Protein AF-A0A1I8AXV9-F1 (afdb_monomer_lite)

pLDDT: mean 72.66, std 10.42, range [43.12, 88.12]

InterPro domains:
  IPR003377 Cornichon [PF03311] (8-107)
  IPR003377 Cornichon [SM01398] (7-112)
  IPR033466 Cornichon, conserved site [PS01340] (29-43)

Organism: Meloidogyne hapla (NCBI:txid6305)

Radius of gyration: 17.61 Å; chains: 1; bounding box: 39×29×54 Å

Secondary structure (DSSP, 8-state):
-HHHHHHHHHHHHHHHHHHHHHHHHHHHHHHHHHHTT-S-HHHHHHHHHHHHHHHHHHHHHHHHHHHHTT-HHHHHHHHHHHHHHHHHHHT----SSS-S--HHHHHHHHHHHH--

Sequence (116 aa):
MAFTFAAFCYLFGLIAIAFCIFFAIYTVICIDELKTDYKNPIDQCRSMNQLVLPEYGIHSFVFFFFVLSMQLFAIAWNLPLFAYHIHRYIKRPIMRGPGIYDPTTIIMIYTMVTTG

Structure (mmCIF, N/CA/C/O backbone):
data_AF-A0A1I8AXV9-F1
#
_entry.id   AF-A0A1I8AXV9-F1
#
loop_
_atom_site.group_PDB
_atom_site.id
_atom_site.type_symbol
_atom_site.label_atom_id
_atom_site.label_alt_id
_atom_site.label_comp_id
_atom_site.label_asym_id
_atom_site.label_entity_id
_atom_site.label_seq_id
_atom_site.pdbx_PDB_ins_code
_atom_site.Cartn_x
_atom_site.Cartn_y
_atom_site.Cartn_z
_atom_site.occupancy
_atom_site.B_iso_or_equiv
_atom_site.auth_seq_id
_atom_site.auth_comp_id
_atom_site.auth_asym_id
_atom_site.auth_atom_id
_atom_site.pdbx_PDB_model_num
ATOM 1 N N . MET A 1 1 ? -16.872 2.842 25.927 1.00 51.66 1 MET A N 1
ATOM 2 C CA . MET A 1 1 ? -15.801 3.809 25.589 1.00 51.66 1 MET A CA 1
ATOM 3 C C . MET A 1 1 ? -15.390 3.630 24.120 1.00 51.66 1 MET A C 1
ATOM 5 O O . MET A 1 1 ? -14.321 3.112 23.845 1.00 51.66 1 MET A O 1
ATOM 9 N N . ALA A 1 2 ? -16.243 4.001 23.158 1.00 52.34 2 ALA A N 1
ATOM 10 C CA . ALA A 1 2 ? -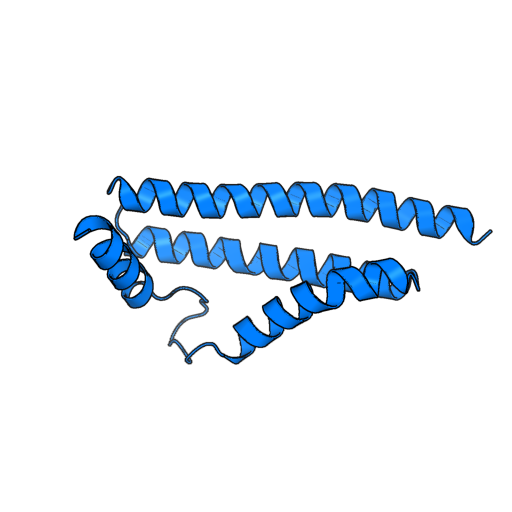15.993 3.757 21.725 1.00 52.34 2 ALA A CA 1
ATOM 11 C C . ALA A 1 2 ? -14.866 4.631 21.125 1.00 52.34 2 ALA A C 1
ATOM 13 O O . ALA A 1 2 ? -14.321 4.316 20.072 1.00 52.34 2 ALA A O 1
ATOM 14 N N . PHE A 1 3 ? -14.487 5.710 21.817 1.00 57.03 3 PHE A N 1
ATOM 15 C CA . PHE A 1 3 ? -13.490 6.672 21.348 1.00 57.03 3 PHE A CA 1
ATOM 16 C C . PHE A 1 3 ? -12.045 6.135 21.384 1.00 57.03 3 PHE A C 1
ATOM 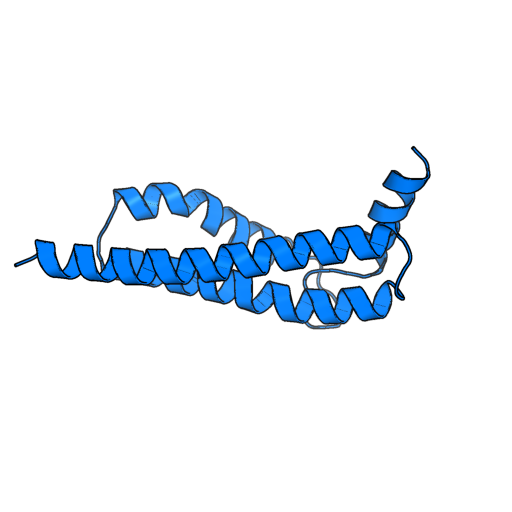18 O O . PHE A 1 3 ? -11.242 6.472 20.519 1.00 57.03 3 PHE A O 1
ATOM 25 N N . THR A 1 4 ? -11.704 5.258 22.337 1.00 69.88 4 THR A N 1
ATOM 26 C CA . THR A 1 4 ? -10.332 4.733 22.480 1.00 69.88 4 THR A CA 1
ATOM 27 C C . THR A 1 4 ? -9.984 3.691 21.416 1.00 69.88 4 THR A C 1
ATOM 29 O O . THR A 1 4 ? -8.863 3.679 20.911 1.00 69.88 4 THR A O 1
ATOM 32 N N . PHE A 1 5 ? -10.944 2.849 21.025 1.00 74.19 5 PHE A N 1
ATOM 33 C CA . PHE A 1 5 ? -10.738 1.814 20.006 1.00 74.19 5 PHE A CA 1
ATOM 34 C C . PHE A 1 5 ? -10.516 2.409 18.607 1.00 74.19 5 PHE A C 1
ATOM 36 O O . PHE A 1 5 ? -9.605 1.996 17.888 1.00 74.19 5 PHE A O 1
ATOM 43 N N . ALA A 1 6 ? -11.287 3.444 18.261 1.00 74.62 6 ALA A N 1
ATOM 44 C CA . ALA A 1 6 ? -11.129 4.189 17.015 1.00 74.62 6 ALA A CA 1
ATOM 45 C C . ALA A 1 6 ? -9.742 4.849 16.906 1.00 74.62 6 ALA A C 1
ATOM 47 O O . ALA A 1 6 ? -9.094 4.761 15.864 1.00 74.62 6 ALA A O 1
ATOM 48 N N . ALA A 1 7 ? -9.260 5.470 17.990 1.00 80.81 7 ALA A N 1
ATOM 49 C CA . ALA A 1 7 ? -7.939 6.097 18.028 1.00 80.81 7 ALA A CA 1
ATOM 50 C C . ALA A 1 7 ? -6.798 5.076 17.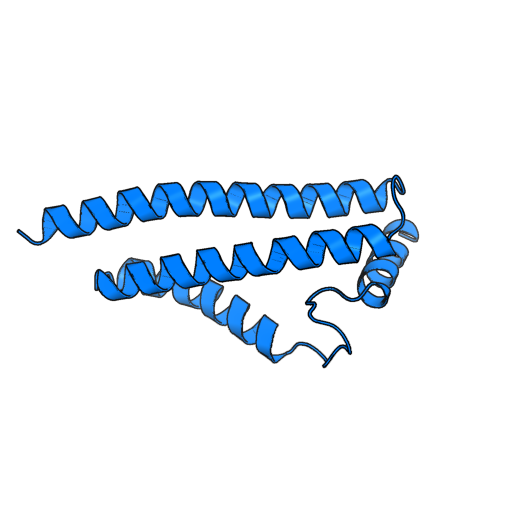855 1.00 80.81 7 ALA A C 1
ATOM 52 O O . ALA A 1 7 ? -5.841 5.337 17.127 1.00 80.81 7 ALA A O 1
ATOM 53 N N . PHE A 1 8 ? -6.918 3.893 18.466 1.00 80.50 8 PHE A N 1
ATOM 54 C CA . PHE A 1 8 ? -5.938 2.815 18.310 1.00 80.50 8 PHE A CA 1
ATOM 55 C C . PHE A 1 8 ? -5.874 2.290 16.866 1.00 80.50 8 PHE A C 1
ATOM 57 O O . PHE A 1 8 ? -4.782 2.122 16.320 1.00 80.50 8 PHE A O 1
ATOM 64 N N . CYS A 1 9 ? -7.029 2.106 16.213 1.00 78.69 9 CYS A N 1
ATOM 65 C CA . CYS A 1 9 ? -7.083 1.710 14.802 1.00 78.69 9 CYS A CA 1
ATO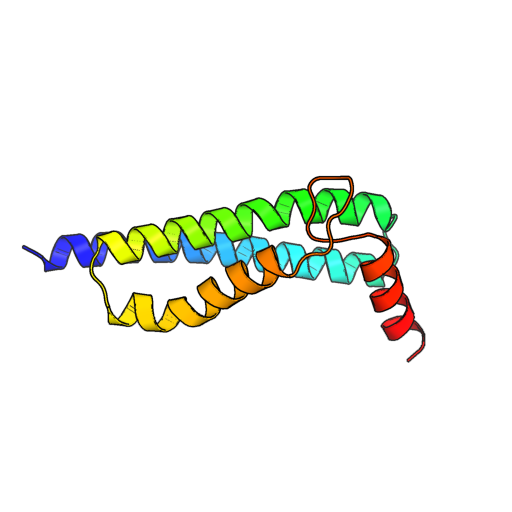M 66 C C . CYS A 1 9 ? -6.417 2.744 13.884 1.00 78.69 9 CYS A C 1
ATOM 68 O O . CYS A 1 9 ? -5.690 2.362 12.968 1.00 78.69 9 CYS A O 1
ATOM 70 N N . TYR A 1 10 ? -6.603 4.042 14.148 1.00 80.31 10 TYR A N 1
ATOM 71 C CA . TYR A 1 10 ? -5.930 5.091 13.380 1.00 80.31 10 TYR A CA 1
ATOM 72 C C . TYR A 1 10 ? -4.414 5.096 13.577 1.00 80.31 10 TYR A C 1
ATOM 74 O O . TYR A 1 10 ? -3.693 5.252 12.597 1.00 80.31 10 TYR A O 1
ATOM 82 N N . LEU A 1 11 ? -3.921 4.887 14.802 1.00 85.62 11 LEU A N 1
ATOM 83 C CA . LEU A 1 11 ? -2.482 4.782 15.072 1.00 85.62 11 LEU A CA 1
ATOM 84 C C . LEU A 1 11 ? -1.842 3.630 14.288 1.00 85.62 11 LEU A C 1
ATOM 86 O O . LEU A 1 11 ? -0.824 3.822 13.624 1.00 85.62 11 LEU A O 1
ATOM 90 N N . PHE A 1 12 ? -2.470 2.453 14.314 1.00 82.94 12 PHE A N 1
ATOM 91 C CA . PHE A 1 12 ? -1.999 1.299 13.550 1.00 82.94 12 PHE A CA 1
ATOM 92 C C . PHE A 1 12 ? -2.092 1.537 12.034 1.00 82.94 12 PHE A C 1
ATOM 94 O O . PHE A 1 12 ? -1.148 1.244 11.299 1.00 82.94 12 PHE A O 1
ATOM 101 N N . GLY A 1 13 ? -3.194 2.133 11.568 1.00 83.44 13 GLY A N 1
ATOM 102 C CA . GLY A 1 13 ? -3.383 2.499 10.165 1.00 83.44 13 GLY A CA 1
ATOM 103 C C . GLY A 1 13 ? -2.319 3.475 9.661 1.00 83.44 13 GLY A C 1
ATOM 104 O O . GLY A 1 13 ? -1.800 3.291 8.564 1.00 83.44 13 GLY A O 1
ATOM 105 N N . LEU A 1 14 ? -1.932 4.464 10.469 1.00 85.12 14 LEU A N 1
ATOM 106 C CA . LEU A 1 14 ? -0.915 5.458 10.109 1.00 85.12 14 LEU A CA 1
ATOM 107 C C . LEU A 1 14 ? 0.465 4.807 9.931 1.00 85.12 14 LEU A C 1
ATOM 109 O O . LEU A 1 14 ? 1.149 5.073 8.943 1.00 85.12 14 LEU A O 1
ATOM 113 N N . ILE A 1 15 ? 0.834 3.887 10.827 1.00 87.75 15 ILE A N 1
ATOM 114 C CA . ILE A 1 15 ? 2.070 3.099 10.704 1.00 87.75 15 ILE A CA 1
ATOM 115 C C . ILE A 1 15 ? 2.037 2.246 9.430 1.00 87.75 15 ILE A C 1
ATOM 117 O O . ILE A 1 15 ? 2.993 2.253 8.655 1.00 87.75 15 ILE A O 1
ATOM 121 N N . ALA A 1 16 ? 0.933 1.545 9.169 1.00 85.12 16 ALA A N 1
ATOM 122 C CA . ALA A 1 16 ? 0.812 0.698 7.986 1.00 85.12 16 ALA A CA 1
ATOM 123 C C . ALA A 1 16 ? 0.849 1.500 6.670 1.00 85.12 16 ALA A C 1
ATOM 125 O O . ALA A 1 16 ? 1.459 1.057 5.696 1.00 85.12 16 ALA A O 1
ATOM 126 N N . ILE A 1 17 ? 0.268 2.706 6.646 1.00 85.56 17 ILE A N 1
ATOM 127 C CA . ILE A 1 17 ? 0.354 3.630 5.505 1.00 85.56 17 ILE A CA 1
ATOM 128 C C . ILE A 1 17 ? 1.802 4.073 5.270 1.00 85.56 17 ILE A C 1
ATOM 130 O O . ILE A 1 17 ? 2.233 4.108 4.120 1.00 85.56 17 ILE A O 1
ATOM 134 N N . ALA A 1 18 ? 2.576 4.351 6.324 1.00 88.12 18 ALA A N 1
ATOM 135 C CA . ALA A 1 18 ? 3.988 4.710 6.182 1.00 88.12 18 ALA A CA 1
ATOM 136 C C . ALA A 1 18 ? 4.802 3.592 5.500 1.00 88.12 18 ALA A C 1
ATOM 138 O O . ALA A 1 18 ? 5.570 3.867 4.576 1.00 88.12 18 ALA A O 1
ATOM 139 N N . PHE A 1 19 ? 4.576 2.328 5.879 1.00 86.62 19 PHE A N 1
ATOM 140 C CA . PHE A 1 19 ? 5.176 1.182 5.185 1.00 86.62 19 PHE A CA 1
ATOM 141 C C . PHE A 1 19 ? 4.713 1.078 3.729 1.00 86.62 19 PHE A C 1
ATOM 143 O O . PHE A 1 19 ? 5.528 0.838 2.841 1.00 86.62 19 PHE A O 1
ATOM 150 N N . CYS A 1 20 ? 3.424 1.296 3.463 1.00 83.50 20 CYS A N 1
ATOM 151 C CA . CYS A 1 20 ? 2.878 1.247 2.107 1.00 83.50 20 CYS A CA 1
ATOM 152 C C . CYS A 1 20 ? 3.519 2.307 1.194 1.00 83.50 20 CYS A C 1
ATOM 154 O O . CYS A 1 20 ? 3.898 2.001 0.066 1.00 83.50 20 CYS A O 1
ATOM 156 N N . ILE A 1 21 ? 3.712 3.533 1.697 1.00 87.56 21 ILE A N 1
ATOM 157 C CA . ILE A 1 21 ? 4.380 4.619 0.962 1.00 87.56 21 ILE A CA 1
ATOM 158 C C . ILE A 1 21 ? 5.835 4.253 0.655 1.00 87.56 21 ILE A C 1
ATOM 160 O O . ILE A 1 21 ? 6.305 4.495 -0.455 1.00 87.56 21 ILE A O 1
ATOM 164 N N . PHE A 1 22 ? 6.544 3.636 1.603 1.00 88.12 22 PHE A N 1
ATOM 165 C CA . PHE A 1 22 ? 7.916 3.186 1.378 1.00 88.12 22 PHE A CA 1
ATOM 166 C C . PHE A 1 22 ? 8.012 2.171 0.224 1.00 88.12 22 PHE A C 1
ATOM 168 O O . PHE A 1 22 ? 8.847 2.329 -0.668 1.00 88.12 22 PHE A O 1
ATOM 175 N N . PHE A 1 23 ? 7.121 1.173 0.187 1.00 82.19 23 PHE A N 1
ATOM 176 C CA . PHE A 1 23 ? 7.063 0.203 -0.915 1.00 82.19 23 PHE A CA 1
ATOM 177 C C . PHE A 1 23 ? 6.677 0.843 -2.258 1.00 82.19 23 PHE A C 1
ATOM 179 O O . PHE A 1 23 ? 7.257 0.496 -3.292 1.00 82.19 23 PHE A O 1
ATOM 186 N N . ALA A 1 24 ? 5.760 1.814 -2.247 1.00 82.44 24 ALA A N 1
ATOM 187 C CA . ALA A 1 24 ? 5.376 2.548 -3.450 1.00 82.44 24 ALA A CA 1
ATOM 188 C C . ALA A 1 24 ? 6.565 3.326 -4.042 1.00 82.44 24 ALA A C 1
ATOM 190 O O . ALA A 1 24 ? 6.832 3.234 -5.241 1.00 82.44 24 ALA A O 1
ATOM 191 N N . ILE A 1 25 ? 7.332 4.032 -3.201 1.00 88.00 25 ILE A N 1
ATOM 192 C CA . ILE A 1 25 ? 8.533 4.768 -3.629 1.00 88.00 25 ILE A CA 1
ATOM 193 C C . ILE A 1 25 ? 9.593 3.806 -4.177 1.00 88.00 25 ILE A C 1
ATOM 195 O O . ILE A 1 25 ? 10.171 4.076 -5.228 1.00 88.00 25 ILE A O 1
ATOM 199 N N . TYR A 1 26 ? 9.815 2.664 -3.521 1.00 84.75 26 TYR A N 1
ATOM 200 C CA . TYR A 1 26 ? 10.764 1.660 -4.006 1.00 84.75 26 TYR A CA 1
ATOM 201 C C . TYR A 1 26 ? 10.415 1.170 -5.421 1.00 84.75 26 TYR A C 1
ATOM 203 O O . TYR A 1 26 ? 11.289 1.073 -6.281 1.00 84.75 26 TYR A O 1
ATOM 211 N N . THR A 1 27 ? 9.130 0.929 -5.697 1.00 78.25 27 THR A N 1
ATOM 212 C CA . THR A 1 27 ? 8.669 0.509 -7.030 1.00 78.25 27 THR A CA 1
ATOM 213 C C . THR A 1 27 ? 8.909 1.588 -8.090 1.00 78.25 27 THR A C 1
ATOM 215 O O . THR A 1 27 ? 9.289 1.258 -9.213 1.00 78.25 27 THR A O 1
ATOM 218 N N . VAL A 1 28 ? 8.745 2.870 -7.742 1.00 82.94 28 VAL A N 1
ATOM 219 C CA . VAL A 1 28 ? 9.051 3.997 -8.643 1.00 82.94 28 VAL A CA 1
ATOM 220 C C . VAL A 1 28 ? 10.548 4.073 -8.943 1.00 82.94 28 VAL A C 1
ATOM 222 O O . VAL A 1 28 ? 10.918 4.186 -10.109 1.00 82.94 28 VAL A O 1
ATOM 225 N N . ILE A 1 29 ? 11.405 3.939 -7.928 1.00 85.62 29 ILE A N 1
ATOM 226 C CA . ILE A 1 29 ? 12.867 3.939 -8.107 1.00 85.62 29 ILE A CA 1
ATOM 227 C C . ILE A 1 29 ? 13.302 2.775 -9.007 1.00 85.62 29 ILE A C 1
ATOM 229 O O . ILE A 1 29 ? 14.106 2.970 -9.911 1.00 85.62 29 ILE A O 1
ATOM 233 N N . CYS A 1 30 ? 12.734 1.575 -8.840 1.00 77.31 30 CYS A N 1
ATOM 234 C CA . CYS A 1 30 ? 13.043 0.443 -9.723 1.00 77.31 30 CYS A CA 1
ATOM 235 C C . CYS A 1 30 ? 12.690 0.696 -11.198 1.00 77.31 30 CYS A C 1
ATOM 237 O O . CYS A 1 30 ? 13.363 0.155 -12.076 1.00 77.31 30 CYS A O 1
ATOM 239 N N . ILE A 1 31 ? 11.641 1.477 -11.474 1.00 76.38 31 ILE A N 1
ATOM 240 C CA . ILE A 1 31 ? 11.269 1.869 -12.842 1.00 76.38 31 ILE A CA 1
ATOM 241 C C . ILE A 1 31 ? 12.251 2.913 -13.385 1.00 76.38 31 ILE A C 1
ATOM 243 O O . ILE A 1 31 ? 12.577 2.871 -14.570 1.00 76.38 31 ILE A O 1
ATOM 247 N N . ASP A 1 32 ? 12.732 3.823 -12.538 1.00 82.12 32 ASP A N 1
ATOM 248 C CA . ASP A 1 32 ? 13.735 4.821 -12.915 1.00 82.12 32 ASP A CA 1
ATOM 249 C C . ASP A 1 32 ? 15.077 4.162 -13.269 1.00 82.12 32 ASP A C 1
ATOM 251 O O . ASP A 1 32 ? 15.574 4.350 -14.372 1.00 82.12 32 ASP A O 1
ATOM 255 N N . GLU A 1 33 ? 15.569 3.249 -12.426 1.00 80.88 33 GLU A N 1
ATOM 256 C CA . GLU A 1 33 ? 16.770 2.429 -12.677 1.00 80.88 33 GLU A CA 1
ATOM 257 C C . GLU A 1 33 ? 16.687 1.613 -13.978 1.00 80.88 33 GLU A C 1
ATOM 259 O O . GLU A 1 33 ? 17.699 1.327 -14.623 1.00 80.88 33 GLU A O 1
ATOM 264 N N . LEU A 1 34 ? 15.471 1.219 -14.369 1.00 73.94 34 LEU A N 1
ATOM 265 C CA . LEU A 1 34 ? 15.240 0.509 -15.620 1.00 73.94 34 LEU A CA 1
ATOM 266 C C . LEU A 1 34 ? 15.352 1.431 -16.842 1.00 73.94 34 LEU A C 1
ATOM 268 O O . LEU A 1 34 ? 15.779 0.984 -17.902 1.00 73.94 34 LEU A O 1
ATOM 272 N N . LYS A 1 35 ? 14.991 2.713 -16.711 1.00 70.12 35 LYS A N 1
ATOM 273 C CA . LYS A 1 35 ? 15.159 3.711 -17.780 1.00 70.12 35 LYS A CA 1
ATOM 274 C C . LYS A 1 35 ? 16.619 4.067 -18.014 1.00 70.12 35 LYS A C 1
ATOM 276 O O . LYS A 1 35 ? 16.998 4.325 -19.151 1.00 70.12 35 LYS A O 1
ATOM 281 N N . THR A 1 36 ? 17.423 4.074 -16.959 1.00 74.31 36 THR A N 1
ATOM 282 C CA . THR A 1 36 ? 18.870 4.316 -17.022 1.00 74.31 36 THR A CA 1
ATOM 283 C C . THR A 1 36 ? 19.670 3.081 -17.461 1.00 74.31 36 THR A C 1
ATOM 285 O O . THR A 1 36 ? 20.896 3.140 -17.482 1.00 74.31 36 THR A O 1
ATOM 288 N N . ASP A 1 37 ? 18.990 1.986 -17.838 1.00 66.44 37 ASP A N 1
ATOM 289 C CA . ASP A 1 37 ? 19.558 0.742 -18.390 1.00 66.44 37 ASP A CA 1
ATOM 290 C C . ASP A 1 37 ? 20.608 0.065 -17.483 1.00 66.44 37 ASP A C 1
ATOM 292 O O . ASP A 1 37 ? 21.523 -0.622 -17.933 1.00 66.44 37 ASP A O 1
ATOM 296 N N . TYR A 1 38 ? 20.497 0.248 -16.162 1.00 61.16 38 TYR A N 1
ATOM 297 C CA . TYR A 1 38 ? 21.530 -0.218 -15.231 1.00 61.16 38 TYR A CA 1
ATOM 298 C C . TYR A 1 38 ? 21.489 -1.740 -14.989 1.00 61.16 38 TYR A C 1
ATOM 300 O O . TYR A 1 38 ? 22.454 -2.334 -14.502 1.00 61.16 38 TYR A O 1
ATOM 308 N N . LYS A 1 39 ? 20.364 -2.404 -15.297 1.00 65.50 39 LYS A N 1
ATOM 309 C CA . LYS A 1 39 ? 20.134 -3.822 -14.982 1.00 65.50 39 LYS A CA 1
ATOM 310 C C . LYS A 1 39 ? 19.198 -4.499 -15.981 1.00 65.50 39 LYS A C 1
ATOM 312 O O . LYS A 1 39 ? 18.298 -3.877 -16.532 1.00 65.50 39 LYS A O 1
ATOM 317 N N . ASN A 1 40 ? 19.383 -5.808 -16.162 1.00 71.00 40 ASN A N 1
ATOM 318 C CA . ASN A 1 40 ? 18.619 -6.607 -17.117 1.00 71.00 40 ASN A CA 1
ATOM 319 C C . ASN A 1 40 ? 17.097 -6.544 -16.812 1.00 71.00 40 ASN A C 1
ATOM 321 O O . ASN A 1 40 ? 16.690 -6.862 -15.686 1.00 71.00 40 ASN A O 1
ATOM 325 N N . PRO A 1 41 ? 16.232 -6.204 -17.791 1.00 65.81 41 PRO A N 1
ATOM 326 C CA . PRO A 1 41 ? 14.796 -5.958 -17.574 1.00 65.81 41 PRO A CA 1
ATOM 327 C C . PRO A 1 41 ? 14.035 -7.174 -17.028 1.00 65.81 41 PRO A C 1
ATOM 329 O O . PRO A 1 41 ? 13.040 -7.038 -16.313 1.00 65.81 41 PRO A O 1
ATOM 332 N N . ILE A 1 42 ? 14.517 -8.378 -17.334 1.00 69.25 42 ILE A N 1
ATOM 333 C CA . ILE A 1 42 ? 13.892 -9.645 -16.939 1.00 69.25 42 ILE A CA 1
ATOM 334 C C . ILE A 1 42 ? 14.066 -9.903 -15.433 1.00 69.25 42 ILE A C 1
ATOM 336 O O . ILE A 1 42 ? 13.107 -10.280 -14.752 1.00 69.25 42 ILE A O 1
ATOM 340 N N . ASP A 1 43 ? 15.260 -9.650 -14.894 1.00 72.50 43 ASP A N 1
ATOM 341 C CA . ASP A 1 43 ? 15.555 -9.846 -13.470 1.00 72.50 43 ASP A CA 1
ATOM 342 C C . ASP A 1 43 ? 14.869 -8.782 -12.606 1.00 72.50 43 ASP A C 1
ATOM 344 O O . ASP A 1 43 ? 14.375 -9.077 -11.511 1.00 72.50 43 ASP A O 1
ATOM 348 N N . GLN A 1 44 ? 14.760 -7.559 -13.133 1.00 70.81 44 GLN A N 1
ATOM 349 C CA . GLN A 1 44 ? 14.016 -6.470 -12.504 1.00 70.81 44 GLN A CA 1
ATOM 350 C C . GLN A 1 44 ? 12.527 -6.822 -12.383 1.00 70.81 44 GLN A C 1
ATOM 352 O O . GLN A 1 44 ? 11.947 -6.689 -11.307 1.00 70.81 44 GLN A O 1
ATOM 357 N N . CYS A 1 45 ? 11.924 -7.367 -13.446 1.00 70.75 45 CYS A N 1
ATOM 358 C CA . CYS A 1 45 ? 10.516 -7.765 -13.460 1.00 70.75 45 CYS A CA 1
ATOM 359 C C . CYS A 1 45 ? 10.206 -8.873 -12.434 1.00 70.75 45 CYS A C 1
ATOM 361 O O . CYS A 1 45 ? 9.174 -8.823 -11.760 1.00 70.75 45 CYS A O 1
ATOM 363 N N . ARG A 1 46 ? 11.115 -9.845 -12.250 1.00 72.19 46 ARG A N 1
ATOM 364 C CA . ARG A 1 46 ? 10.981 -10.892 -11.218 1.00 72.19 46 ARG A CA 1
ATOM 365 C C . ARG A 1 46 ? 11.021 -10.303 -9.804 1.00 72.19 46 ARG A C 1
ATOM 367 O O . ARG A 1 46 ? 10.186 -10.670 -8.979 1.00 72.19 46 ARG A O 1
ATOM 374 N N . SER A 1 47 ? 11.951 -9.383 -9.544 1.00 71.06 47 SER A N 1
ATOM 375 C CA . SER A 1 47 ? 12.067 -8.696 -8.251 1.00 71.06 47 SER A CA 1
ATOM 376 C C . SER A 1 47 ? 10.841 -7.820 -7.967 1.00 71.06 47 SER A C 1
ATOM 378 O O . SER A 1 47 ? 10.187 -7.975 -6.939 1.00 71.06 47 SER A O 1
ATOM 380 N N . MET A 1 48 ? 10.446 -6.968 -8.918 1.00 71.31 48 MET A N 1
ATOM 381 C CA . MET A 1 48 ? 9.284 -6.076 -8.791 1.00 71.31 48 MET A CA 1
ATOM 382 C C . MET A 1 48 ? 7.990 -6.841 -8.527 1.00 71.31 48 MET A C 1
ATOM 384 O O . MET A 1 48 ? 7.151 -6.420 -7.732 1.00 71.31 48 MET A O 1
ATOM 388 N N . ASN A 1 49 ? 7.826 -7.992 -9.169 1.00 70.62 49 ASN A N 1
ATOM 389 C CA . ASN A 1 49 ? 6.644 -8.804 -8.982 1.00 70.62 49 ASN A CA 1
ATOM 390 C C . ASN A 1 49 ? 6.537 -9.419 -7.572 1.00 70.62 49 ASN A C 1
ATOM 392 O O . ASN A 1 49 ? 5.441 -9.529 -7.024 1.00 70.62 49 ASN A O 1
ATOM 396 N N . GLN A 1 50 ? 7.664 -9.770 -6.954 1.00 68.81 50 GLN A N 1
ATOM 397 C CA . GLN A 1 50 ? 7.672 -10.230 -5.567 1.00 68.81 50 GLN A CA 1
ATOM 398 C C . GLN A 1 50 ? 7.339 -9.099 -4.583 1.00 68.81 50 GLN A C 1
ATOM 400 O O . GLN 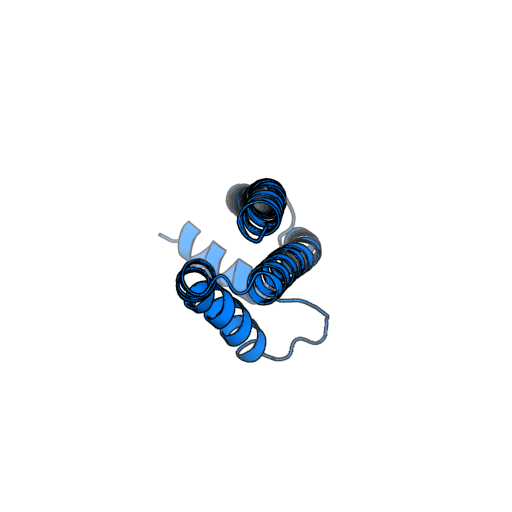A 1 50 ? 6.787 -9.376 -3.522 1.00 68.81 50 GLN A O 1
ATOM 405 N N . LEU A 1 51 ? 7.633 -7.840 -4.929 1.00 71.88 51 LEU A N 1
ATOM 406 C CA . LEU A 1 51 ? 7.355 -6.679 -4.078 1.00 71.88 51 LEU A CA 1
ATOM 407 C C . LEU A 1 51 ? 5.964 -6.066 -4.270 1.00 71.88 51 LEU A C 1
ATOM 409 O O . LEU A 1 51 ? 5.430 -5.479 -3.333 1.00 71.88 51 LEU A O 1
ATOM 413 N N . VAL A 1 52 ? 5.332 -6.236 -5.430 1.00 69.62 52 VAL A N 1
ATOM 414 C CA . VAL A 1 52 ? 3.992 -5.674 -5.649 1.00 69.62 52 VAL A CA 1
ATOM 415 C C . VAL A 1 52 ? 2.905 -6.451 -4.888 1.00 69.62 52 VAL A C 1
ATOM 417 O O . VAL A 1 52 ? 1.950 -5.869 -4.383 1.00 69.62 52 VAL A O 1
ATOM 420 N N . LEU A 1 53 ? 3.051 -7.776 -4.759 1.00 69.06 53 LEU A N 1
ATOM 421 C CA . LEU A 1 53 ? 2.138 -8.637 -3.995 1.00 69.06 53 LEU A CA 1
ATOM 422 C C . LEU A 1 53 ? 1.995 -8.236 -2.511 1.00 69.06 53 LEU A C 1
ATOM 424 O O . LEU A 1 53 ? 0.856 -8.137 -2.047 1.00 69.06 53 LEU A O 1
ATOM 428 N N . PRO A 1 54 ? 3.084 -7.992 -1.755 1.00 73.50 54 PRO A N 1
ATOM 429 C CA . PRO A 1 54 ? 2.976 -7.555 -0.369 1.00 73.50 54 PRO A CA 1
ATOM 430 C C . PRO A 1 54 ? 2.370 -6.154 -0.228 1.00 73.50 54 PRO A C 1
ATOM 432 O O . PRO A 1 54 ? 1.649 -5.935 0.740 1.00 73.50 54 PRO A O 1
ATOM 435 N N . GLU A 1 55 ? 2.558 -5.238 -1.185 1.00 78.56 55 GLU A N 1
ATOM 436 C CA . GLU A 1 55 ? 1.890 -3.924 -1.171 1.00 78.56 55 GLU A CA 1
ATOM 437 C C . GLU A 1 55 ? 0.359 -4.073 -1.227 1.00 78.56 55 GLU A C 1
ATOM 439 O O . GLU A 1 55 ? -0.354 -3.589 -0.342 1.00 78.56 55 GLU A O 1
ATOM 444 N N . TYR A 1 56 ? -0.148 -4.835 -2.209 1.00 75.94 56 TYR A N 1
ATOM 445 C CA . TYR A 1 56 ? -1.576 -5.162 -2.322 1.00 75.94 56 TYR A CA 1
ATOM 446 C C . TYR A 1 56 ? -2.101 -5.874 -1.062 1.00 75.94 56 TYR A C 1
ATOM 448 O O . TYR A 1 56 ? -3.208 -5.585 -0.598 1.00 75.94 56 TYR A O 1
ATOM 456 N N . GLY A 1 57 ? -1.305 -6.785 -0.494 1.00 80.06 57 GLY A N 1
ATOM 457 C CA . GLY A 1 57 ? -1.649 -7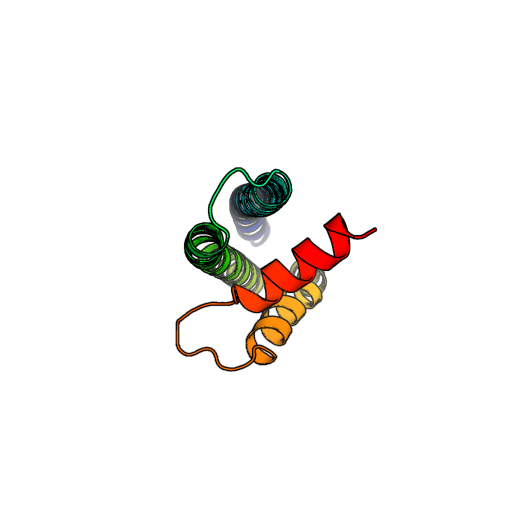.535 0.714 1.00 80.06 57 GLY A CA 1
ATOM 458 C C . GLY A 1 57 ? -1.791 -6.649 1.952 1.00 80.06 57 GLY A C 1
ATOM 459 O O . GLY A 1 57 ? -2.807 -6.725 2.644 1.00 80.06 57 GLY A O 1
ATOM 460 N N . ILE A 1 58 ? -0.817 -5.770 2.207 1.00 80.94 58 ILE A N 1
ATOM 461 C CA . ILE A 1 58 ? -0.839 -4.843 3.348 1.00 80.94 58 ILE A CA 1
ATOM 462 C C . ILE A 1 58 ? -2.002 -3.857 3.201 1.00 80.94 58 ILE A C 1
ATOM 464 O O . ILE A 1 58 ? -2.741 -3.647 4.163 1.00 80.94 58 ILE A O 1
ATOM 468 N N . HIS A 1 59 ? -2.229 -3.308 2.004 1.00 81.62 59 HIS A N 1
ATOM 469 C CA . HIS A 1 59 ? -3.341 -2.384 1.775 1.00 81.62 59 HIS A CA 1
ATOM 470 C C . HIS A 1 59 ? -4.707 -3.057 1.996 1.00 81.62 59 HIS A C 1
ATOM 472 O O . HIS A 1 59 ? -5.572 -2.501 2.676 1.00 81.62 59 HIS A O 1
ATOM 478 N N . SER A 1 60 ? -4.886 -4.290 1.505 1.00 80.88 60 SER A N 1
ATOM 479 C CA . SER A 1 60 ? -6.104 -5.074 1.747 1.00 80.88 60 SER A CA 1
ATOM 480 C C . SER A 1 60 ? -6.303 -5.408 3.227 1.00 80.88 60 SER A C 1
ATOM 482 O O . SER A 1 60 ? -7.434 -5.387 3.714 1.00 80.88 60 SER A O 1
ATOM 484 N N . PHE A 1 61 ? -5.223 -5.713 3.949 1.00 84.50 61 PHE A N 1
ATOM 485 C CA . PHE A 1 61 ? -5.272 -6.004 5.380 1.00 84.50 61 PHE A CA 1
ATOM 486 C C . PHE A 1 61 ? -5.681 -4.769 6.196 1.00 84.50 61 PHE A C 1
ATOM 488 O O . PHE A 1 61 ? -6.553 -4.858 7.060 1.00 84.50 61 PHE A O 1
ATOM 495 N N . VAL A 1 62 ? -5.122 -3.599 5.875 1.00 80.56 62 VAL A N 1
ATOM 496 C CA . VAL A 1 62 ? -5.476 -2.320 6.515 1.00 80.56 62 VAL A CA 1
ATOM 497 C C . VAL A 1 62 ? -6.926 -1.940 6.220 1.00 80.56 62 VAL A C 1
ATOM 499 O O . VAL A 1 62 ? -7.650 -1.545 7.133 1.00 80.56 62 VAL A O 1
ATOM 502 N N . PHE A 1 63 ? -7.380 -2.109 4.975 1.00 81.75 63 PHE A N 1
ATOM 503 C CA . PHE A 1 63 ? -8.773 -1.863 4.600 1.00 81.75 63 PHE A CA 1
ATOM 504 C C . PHE A 1 63 ? -9.744 -2.749 5.402 1.00 81.75 63 PHE A C 1
ATOM 506 O O . PHE A 1 63 ? -10.721 -2.246 5.955 1.00 81.75 63 PHE A O 1
ATOM 513 N N . PHE A 1 64 ? -9.440 -4.042 5.557 1.00 82.00 64 PHE A N 1
ATOM 514 C CA . PHE A 1 64 ? -10.226 -4.957 6.394 1.00 82.00 64 PHE A CA 1
ATOM 515 C C . PHE A 1 64 ? -10.243 -4.536 7.874 1.00 82.00 64 PHE A C 1
ATOM 517 O O . PHE A 1 64 ? -11.287 -4.582 8.528 1.00 82.00 64 PHE A O 1
ATOM 524 N N . PHE A 1 65 ? -9.113 -4.055 8.395 1.00 78.31 65 PHE A N 1
ATOM 525 C CA . PHE A 1 65 ? -9.017 -3.555 9.767 1.00 78.31 65 PHE A CA 1
ATOM 526 C C . PHE A 1 65 ? -9.881 -2.298 9.996 1.00 78.31 65 PHE A C 1
ATOM 528 O O . PHE A 1 65 ? -10.539 -2.174 11.029 1.00 78.31 65 PHE A O 1
ATOM 535 N N . PHE A 1 66 ? -9.971 -1.402 9.006 1.00 75.25 66 PHE A N 1
ATOM 536 C CA . PHE A 1 66 ? -10.881 -0.248 9.047 1.00 75.25 66 PHE A CA 1
ATOM 537 C C . PHE A 1 66 ? -12.365 -0.643 8.994 1.00 75.25 66 PHE A C 1
ATOM 539 O O . PHE A 1 66 ? -13.189 0.020 9.629 1.00 75.25 66 PHE A O 1
ATOM 546 N N . VAL A 1 67 ? -12.709 -1.733 8.298 1.00 79.69 67 VAL A N 1
ATOM 547 C CA . VAL A 1 67 ? -14.073 -2.294 8.289 1.00 79.69 67 VAL A CA 1
ATOM 548 C C . VAL A 1 67 ? -14.472 -2.808 9.676 1.00 79.69 67 VAL A C 1
ATOM 550 O O . VAL A 1 67 ? -15.577 -2.517 10.131 1.00 79.69 67 VAL A O 1
ATOM 553 N N . LEU A 1 68 ? -13.565 -3.478 10.398 1.00 74.69 68 LEU A N 1
ATOM 554 C CA . LEU A 1 68 ? -13.804 -3.931 11.780 1.00 74.69 68 LEU A CA 1
ATOM 555 C C . LEU A 1 68 ? -14.034 -2.771 12.768 1.00 74.69 68 LEU A C 1
ATOM 557 O O . LEU A 1 68 ? -14.779 -2.924 13.733 1.00 74.69 68 LEU A O 1
ATOM 561 N N . SER A 1 69 ? -13.441 -1.602 12.510 1.00 72.19 69 SER A N 1
ATOM 562 C CA . SER A 1 69 ? -13.621 -0.374 13.302 1.00 72.19 69 SER A CA 1
ATOM 563 C C . SER A 1 69 ? -14.951 0.357 13.019 1.00 72.19 69 SER A C 1
ATOM 565 O O . SER A 1 69 ? -15.263 1.349 13.678 1.00 72.19 69 SER A O 1
ATOM 567 N N . MET A 1 70 ? -15.764 -0.116 12.056 1.00 72.56 70 MET A N 1
ATOM 568 C CA . MET A 1 70 ? -17.047 0.492 11.641 1.00 72.56 70 MET A CA 1
ATOM 569 C C . MET A 1 70 ? -16.938 1.987 11.272 1.00 72.56 70 MET A C 1
ATOM 571 O O . MET A 1 70 ? -17.875 2.772 11.434 1.00 72.56 70 MET A O 1
ATOM 575 N N . GLN A 1 71 ? -15.791 2.405 10.730 1.00 73.88 71 GLN A N 1
ATOM 576 C CA . GLN A 1 71 ? -15.544 3.788 10.315 1.00 73.88 71 GLN A CA 1
ATOM 577 C C . GLN A 1 71 ? -15.963 4.028 8.863 1.00 73.88 71 GLN A C 1
ATOM 579 O O . GLN A 1 71 ? -15.144 4.034 7.944 1.00 73.88 71 GLN A O 1
ATOM 584 N N . LEU A 1 72 ? -17.258 4.286 8.664 1.00 71.75 72 LEU A N 1
ATOM 585 C CA . LEU A 1 72 ? -17.883 4.468 7.346 1.00 71.75 72 LEU A CA 1
ATOM 586 C C . LEU A 1 72 ? -17.196 5.526 6.464 1.00 71.75 72 LEU A C 1
ATOM 588 O O . LEU A 1 72 ? -16.994 5.285 5.278 1.00 71.75 72 LEU A O 1
ATOM 592 N N . PHE A 1 73 ? -16.782 6.667 7.028 1.00 75.88 73 PHE A N 1
ATOM 593 C CA . PHE A 1 73 ? -16.110 7.733 6.267 1.00 75.88 73 PHE A CA 1
ATOM 594 C C . PHE A 1 73 ? -14.729 7.319 5.738 1.00 75.88 73 PHE A C 1
ATOM 596 O O . PHE A 1 73 ? -14.403 7.586 4.583 1.00 75.88 73 PHE A O 1
ATOM 603 N N . ALA A 1 74 ? -13.923 6.639 6.559 1.00 75.50 74 ALA A N 1
ATOM 604 C CA . ALA A 1 74 ? -12.598 6.171 6.151 1.00 75.50 74 ALA A CA 1
ATOM 605 C C . ALA A 1 74 ? -12.701 5.050 5.106 1.00 75.50 74 ALA A C 1
ATOM 607 O O . ALA A 1 74 ? -11.931 5.021 4.144 1.00 75.50 74 ALA A O 1
ATOM 608 N N . ILE A 1 75 ? -13.689 4.164 5.260 1.00 78.88 75 ILE A N 1
ATOM 609 C CA . ILE A 1 75 ? -13.975 3.095 4.301 1.00 78.88 75 ILE A CA 1
ATOM 610 C C . ILE A 1 75 ? -14.416 3.692 2.965 1.00 78.88 75 ILE A C 1
ATOM 612 O O . ILE A 1 75 ? -13.859 3.311 1.943 1.00 78.88 75 ILE A O 1
ATOM 616 N N . ALA A 1 76 ? -15.346 4.654 2.957 1.00 83.00 76 ALA A N 1
ATOM 617 C CA . ALA A 1 76 ? -15.841 5.283 1.730 1.00 83.00 76 ALA A CA 1
ATOM 618 C C . ALA A 1 76 ? -14.717 5.935 0.909 1.00 83.00 76 ALA A C 1
ATOM 620 O O . ALA A 1 76 ? -14.700 5.809 -0.314 1.00 83.00 76 ALA A O 1
ATOM 621 N N . TRP A 1 77 ? -13.749 6.573 1.577 1.00 80.31 77 TRP A N 1
ATOM 622 C CA . TRP A 1 77 ? -12.613 7.204 0.903 1.00 80.31 77 TRP A CA 1
ATOM 623 C C . TRP A 1 77 ? -11.575 6.197 0.378 1.00 80.31 77 TRP A C 1
ATOM 625 O O . TRP A 1 77 ? -10.983 6.418 -0.676 1.00 80.31 77 TRP A O 1
ATOM 635 N N . ASN A 1 78 ? -11.368 5.068 1.067 1.00 81.25 78 ASN A N 1
ATOM 636 C CA . ASN A 1 78 ? -10.438 4.016 0.625 1.00 81.25 78 ASN A CA 1
ATOM 637 C C . ASN A 1 78 ? -11.071 3.013 -0.361 1.00 81.25 78 ASN A C 1
ATOM 639 O O . ASN A 1 78 ? -10.353 2.346 -1.107 1.00 81.25 78 ASN A O 1
ATOM 643 N N . LEU A 1 79 ? -12.406 2.935 -0.416 1.00 80.88 79 LEU A N 1
ATOM 644 C CA . LEU A 1 79 ? -13.169 2.057 -1.307 1.00 80.88 79 LEU A CA 1
ATOM 645 C C . LEU A 1 79 ? -12.781 2.174 -2.792 1.00 80.88 79 LEU A C 1
ATOM 647 O O . LEU A 1 79 ? -12.569 1.130 -3.407 1.00 80.88 79 LEU A O 1
ATOM 651 N N . PRO A 1 80 ? -12.671 3.375 -3.403 1.00 81.69 80 PRO A N 1
ATOM 652 C CA . PRO A 1 80 ? -12.318 3.482 -4.818 1.00 81.69 80 PRO A CA 1
ATOM 653 C C . PRO A 1 80 ? -10.911 2.951 -5.107 1.00 81.69 80 PRO A C 1
ATOM 655 O O . PRO A 1 80 ? -10.703 2.281 -6.119 1.00 81.69 80 PRO A O 1
ATOM 658 N N . LEU A 1 81 ? -9.955 3.190 -4.205 1.00 78.69 81 LEU A N 1
ATOM 659 C CA . LEU A 1 81 ? -8.586 2.699 -4.351 1.00 78.69 81 LEU A CA 1
ATOM 660 C C . LEU A 1 81 ? -8.537 1.171 -4.226 1.00 78.69 81 LEU A C 1
ATOM 662 O O . LEU A 1 81 ? -7.925 0.499 -5.059 1.00 78.69 81 LEU A O 1
ATOM 666 N N . PHE A 1 82 ? -9.250 0.617 -3.247 1.00 78.56 82 PHE A N 1
ATOM 667 C CA . PHE A 1 82 ? -9.367 -0.824 -3.045 1.00 78.56 82 PHE A CA 1
ATOM 668 C C . PHE A 1 82 ? -10.073 -1.519 -4.222 1.00 78.56 82 PHE A C 1
ATOM 670 O O . PHE A 1 82 ? -9.585 -2.521 -4.750 1.00 78.56 82 PHE A O 1
ATOM 677 N N . ALA A 1 83 ? -11.171 -0.941 -4.717 1.00 80.88 83 ALA A N 1
ATOM 678 C CA . ALA A 1 83 ? -11.875 -1.419 -5.903 1.00 80.88 83 ALA A CA 1
ATOM 679 C C . ALA A 1 83 ? -10.985 -1.370 -7.153 1.00 80.88 83 ALA A C 1
ATOM 681 O O . ALA A 1 83 ? -11.012 -2.299 -7.961 1.00 80.88 83 ALA A O 1
ATOM 682 N N . TYR A 1 84 ? -10.147 -0.339 -7.294 1.00 79.69 84 TYR A N 1
ATOM 683 C CA . TYR A 1 84 ? -9.150 -0.273 -8.359 1.00 79.69 84 TYR A CA 1
ATOM 684 C C . TYR A 1 84 ? -8.121 -1.407 -8.247 1.00 79.69 84 TYR A C 1
ATOM 686 O O . TYR A 1 84 ? -7.817 -2.050 -9.252 1.00 79.69 84 TYR A O 1
ATOM 694 N N . HIS A 1 85 ? -7.630 -1.709 -7.041 1.00 80.31 85 HIS A N 1
ATOM 695 C CA . HIS A 1 85 ? -6.689 -2.811 -6.803 1.00 80.31 85 HIS A CA 1
ATOM 696 C C . HIS A 1 85 ? -7.303 -4.166 -7.211 1.00 80.31 85 HIS A C 1
ATOM 698 O O . HIS A 1 85 ? -6.666 -4.936 -7.936 1.00 80.31 85 HIS A O 1
ATOM 704 N N . ILE A 1 86 ? -8.570 -4.413 -6.850 1.00 77.38 86 ILE A N 1
ATOM 705 C CA . ILE A 1 86 ? -9.323 -5.623 -7.229 1.00 77.38 86 ILE A CA 1
ATOM 706 C C . ILE A 1 86 ? -9.587 -5.680 -8.735 1.00 77.38 86 ILE A C 1
ATOM 708 O O . ILE A 1 86 ? -9.296 -6.691 -9.375 1.00 77.38 86 ILE A O 1
ATOM 712 N N . HIS A 1 87 ? -10.113 -4.603 -9.327 1.00 78.88 87 HIS A N 1
ATOM 713 C CA . HIS A 1 87 ? -10.402 -4.554 -10.761 1.00 78.88 87 HIS A CA 1
ATOM 714 C C . HIS A 1 87 ? -9.138 -4.822 -11.573 1.00 78.88 87 HIS A C 1
ATOM 716 O O . HIS A 1 87 ? -9.153 -5.595 -12.532 1.00 78.88 87 HIS A O 1
ATOM 722 N N . ARG A 1 88 ? -8.018 -4.233 -11.146 1.00 71.94 88 ARG A N 1
ATOM 723 C CA . ARG A 1 88 ? -6.721 -4.440 -11.773 1.00 71.94 88 ARG A CA 1
ATOM 724 C C . ARG A 1 88 ? -6.241 -5.882 -11.619 1.00 71.94 88 ARG A C 1
ATOM 726 O O . ARG A 1 88 ? -5.652 -6.385 -12.565 1.00 71.94 88 ARG A O 1
ATOM 733 N N . TYR A 1 89 ? -6.501 -6.551 -10.492 1.00 68.81 89 TYR A N 1
ATOM 734 C CA . TYR A 1 89 ? -6.179 -7.972 -10.283 1.00 68.81 89 TYR A CA 1
ATOM 735 C C . TYR A 1 89 ? -7.025 -8.922 -11.149 1.00 68.81 89 TYR A C 1
ATOM 737 O O . TYR A 1 89 ? -6.507 -9.914 -11.649 1.00 68.81 89 TYR A O 1
ATOM 745 N N . ILE A 1 90 ? -8.299 -8.602 -11.390 1.00 70.44 90 ILE A N 1
ATOM 746 C CA . ILE A 1 90 ? -9.199 -9.422 -12.222 1.00 70.44 90 ILE A CA 1
ATOM 747 C C . ILE A 1 90 ? -8.902 -9.252 -13.716 1.00 70.44 90 ILE A C 1
ATOM 749 O O . ILE A 1 90 ? -8.964 -10.210 -14.479 1.00 70.44 90 ILE A O 1
ATOM 753 N N . LYS A 1 91 ? -8.554 -8.037 -14.153 1.00 69.62 91 LYS A N 1
ATOM 754 C CA . LYS A 1 91 ? -8.313 -7.723 -15.572 1.00 69.62 91 LYS A CA 1
ATOM 755 C C . LYS A 1 91 ? -6.928 -8.154 -16.077 1.00 69.62 91 LYS A C 1
ATOM 757 O O . LYS A 1 91 ? -6.528 -7.751 -17.168 1.00 69.62 91 LYS A O 1
ATOM 762 N N . ARG A 1 92 ? -6.170 -8.921 -15.285 1.00 58.19 92 ARG A N 1
ATOM 763 C CA . ARG A 1 92 ? -4.844 -9.420 -15.673 1.00 58.19 92 ARG A CA 1
ATOM 764 C C . ARG A 1 92 ? -5.010 -10.533 -16.721 1.00 58.19 92 ARG A C 1
ATOM 766 O O . ARG A 1 92 ? -5.781 -11.461 -16.478 1.00 58.19 92 ARG A O 1
ATOM 773 N N . PRO A 1 93 ? -4.295 -10.496 -17.861 1.00 55.22 93 PRO A N 1
ATOM 774 C CA . PRO A 1 93 ? -4.185 -11.667 -18.723 1.00 55.22 93 PRO A CA 1
ATOM 775 C C . PRO A 1 93 ? -3.441 -12.781 -17.973 1.00 55.22 93 PRO A C 1
ATOM 777 O O . PRO A 1 93 ? -2.498 -12.516 -17.228 1.00 55.22 93 PRO A O 1
ATOM 780 N N . ILE A 1 94 ? -3.889 -14.025 -18.141 1.00 50.00 94 ILE A N 1
ATOM 781 C CA . ILE A 1 94 ? -3.354 -15.194 -17.433 1.00 50.00 94 ILE A CA 1
ATOM 782 C C . ILE A 1 94 ? -1.918 -15.443 -17.916 1.00 50.00 94 ILE A C 1
ATOM 784 O O . ILE A 1 94 ? -1.703 -15.911 -19.034 1.00 50.00 94 ILE A O 1
ATOM 788 N N . MET A 1 95 ? -0.932 -15.120 -17.081 1.00 54.06 95 MET A N 1
ATOM 789 C CA . MET A 1 95 ? 0.480 -15.425 -17.325 1.00 54.06 95 MET A CA 1
ATOM 790 C C . MET A 1 95 ? 0.821 -16.801 -16.740 1.00 54.06 95 MET A C 1
ATOM 792 O O . MET A 1 95 ? 0.239 -17.230 -15.747 1.00 54.06 95 MET A O 1
ATOM 796 N N . ARG A 1 96 ? 1.784 -17.511 -17.346 1.00 43.12 96 ARG A N 1
ATOM 797 C CA . ARG A 1 96 ? 2.213 -18.859 -16.909 1.00 43.12 96 ARG A CA 1
ATOM 798 C C . ARG A 1 96 ? 2.910 -18.887 -15.538 1.00 43.12 96 ARG A C 1
ATOM 800 O O . ARG A 1 96 ? 3.152 -19.970 -15.017 1.00 43.12 96 ARG A O 1
ATOM 807 N N . GLY A 1 97 ? 3.253 -17.732 -14.967 1.00 57.12 97 GLY A N 1
ATOM 808 C CA . GLY A 1 97 ? 3.882 -17.611 -13.653 1.00 57.12 97 GLY A CA 1
ATOM 809 C C . GLY A 1 97 ? 3.083 -16.696 -12.725 1.00 57.12 97 GLY A C 1
ATOM 810 O O . GLY A 1 97 ? 2.287 -15.888 -13.206 1.00 57.12 97 GLY A O 1
ATOM 811 N N . PRO A 1 98 ? 3.290 -16.790 -11.400 1.00 48.38 98 PRO A N 1
ATOM 812 C CA . PRO A 1 98 ? 2.718 -15.834 -10.469 1.00 48.38 98 PRO A CA 1
ATOM 813 C C . PRO A 1 98 ? 3.348 -14.480 -10.768 1.00 48.38 98 PRO A C 1
ATOM 815 O O . PRO A 1 98 ? 4.502 -14.265 -10.415 1.00 48.38 98 PRO A O 1
ATOM 818 N N . GLY A 1 99 ? 2.626 -13.582 -11.438 1.00 54.72 99 GLY A N 1
ATOM 819 C CA . GLY A 1 99 ? 3.054 -12.204 -11.528 1.00 54.72 99 GLY A CA 1
ATOM 820 C C . GLY A 1 99 ? 2.135 -11.226 -12.238 1.00 54.72 99 GLY A C 1
ATOM 821 O O . GLY A 1 99 ? 1.346 -11.586 -13.101 1.00 54.72 99 GLY A O 1
ATOM 822 N N . ILE A 1 100 ? 2.214 -9.974 -11.799 1.00 59.84 100 ILE A N 1
ATOM 823 C CA . ILE A 1 100 ? 1.392 -8.854 -12.267 1.00 59.84 100 ILE A CA 1
ATOM 824 C C . ILE A 1 100 ? 2.051 -8.116 -13.440 1.00 59.84 100 ILE A C 1
ATOM 826 O O . ILE A 1 100 ? 1.354 -7.538 -14.278 1.00 59.84 100 ILE A O 1
ATOM 830 N N . TYR A 1 101 ? 3.380 -8.115 -13.473 1.00 60.62 101 TYR A N 1
ATOM 831 C CA . TYR A 1 101 ? 4.176 -7.446 -14.488 1.00 60.62 101 TYR A CA 1
ATOM 832 C C . TYR A 1 101 ? 4.771 -8.486 -15.438 1.00 60.62 101 TYR A C 1
ATOM 834 O O . TYR A 1 101 ? 5.473 -9.391 -14.985 1.00 60.62 101 TYR A O 1
ATOM 842 N N . ASP A 1 102 ? 4.485 -8.354 -16.737 1.00 61.78 102 ASP A N 1
ATOM 843 C CA . ASP A 1 102 ? 5.120 -9.163 -17.781 1.00 61.78 102 ASP A CA 1
ATOM 844 C C . ASP A 1 102 ? 6.310 -8.402 -18.371 1.00 61.78 102 ASP A C 1
ATOM 846 O O . ASP A 1 102 ? 6.147 -7.226 -18.731 1.00 61.78 102 ASP A O 1
ATOM 850 N N . PRO A 1 103 ? 7.479 -9.042 -18.537 1.00 61.16 103 PRO A N 1
ATOM 851 C CA . PRO A 1 103 ? 8.645 -8.394 -19.125 1.00 61.16 103 PRO A CA 1
ATOM 852 C C . PRO A 1 103 ? 8.365 -7.802 -20.518 1.00 61.16 103 PRO A C 1
ATOM 854 O O . PRO A 1 103 ? 8.904 -6.743 -20.832 1.00 61.16 103 PRO A O 1
ATOM 857 N N . THR A 1 104 ? 7.471 -8.388 -21.325 1.00 59.91 104 THR A N 1
ATOM 858 C CA . THR A 1 104 ? 7.105 -7.846 -22.649 1.00 59.91 104 THR A CA 1
ATOM 859 C C . THR A 1 104 ? 6.361 -6.510 -22.559 1.00 59.91 104 THR A C 1
ATOM 861 O O . THR A 1 104 ? 6.627 -5.601 -23.344 1.00 59.91 104 THR A O 1
ATOM 864 N N . THR A 1 105 ? 5.484 -6.341 -21.562 1.00 65.69 105 THR A N 1
ATOM 865 C CA . THR A 1 105 ? 4.742 -5.085 -21.348 1.00 65.69 105 THR A CA 1
ATOM 866 C C . THR A 1 105 ? 5.646 -3.951 -20.870 1.00 65.69 105 THR A C 1
ATOM 868 O O . THR A 1 105 ? 5.474 -2.808 -21.290 1.00 65.69 105 THR A O 1
ATOM 871 N N . ILE A 1 106 ? 6.642 -4.260 -20.036 1.00 66.88 106 ILE A N 1
ATOM 872 C CA . ILE A 1 106 ? 7.583 -3.260 -19.522 1.00 66.88 106 ILE A CA 1
ATOM 873 C C . ILE A 1 106 ? 8.535 -2.790 -20.627 1.00 66.88 106 ILE A C 1
ATOM 875 O O . ILE A 1 106 ? 8.769 -1.591 -20.752 1.00 66.88 106 ILE A O 1
ATOM 879 N N . ILE A 1 107 ? 9.027 -3.700 -21.472 1.00 66.62 107 ILE A N 1
ATOM 880 C CA . ILE A 1 107 ? 9.896 -3.353 -22.608 1.00 66.62 107 ILE A CA 1
ATOM 881 C C . ILE A 1 107 ? 9.145 -2.485 -23.634 1.00 66.62 107 ILE A C 1
ATOM 883 O O . ILE A 1 107 ? 9.717 -1.545 -24.189 1.00 66.62 107 ILE A O 1
ATOM 887 N N . MET A 1 108 ? 7.849 -2.740 -23.853 1.00 59.84 108 MET A N 1
ATOM 888 C CA . MET A 1 108 ? 7.006 -1.909 -24.724 1.00 59.84 108 MET A CA 1
ATOM 889 C C . MET A 1 108 ? 6.808 -0.489 -24.163 1.00 59.84 108 MET A C 1
ATOM 891 O O . MET A 1 108 ? 6.842 0.482 -24.912 1.00 59.84 108 MET A O 1
ATOM 895 N N . ILE A 1 109 ? 6.650 -0.345 -22.844 1.00 62.06 109 ILE A N 1
ATOM 896 C CA . ILE A 1 109 ? 6.579 0.973 -22.191 1.00 62.06 109 ILE A CA 1
ATOM 897 C C . ILE A 1 109 ? 7.939 1.684 -22.247 1.00 62.06 109 ILE A C 1
ATOM 899 O O . ILE A 1 109 ? 7.985 2.878 -22.527 1.00 62.06 109 ILE A O 1
ATOM 903 N N . TYR A 1 110 ? 9.040 0.964 -22.014 1.00 62.41 110 TYR A N 1
ATOM 904 C CA . TYR A 1 110 ? 10.397 1.508 -22.111 1.00 62.41 110 TYR A CA 1
ATOM 905 C C . TYR A 1 110 ? 10.678 2.049 -23.517 1.00 62.41 110 TYR A C 1
ATOM 907 O O . TYR A 1 110 ? 11.057 3.208 -23.650 1.00 62.41 110 TYR A O 1
ATOM 915 N N . THR A 1 111 ? 10.413 1.251 -24.556 1.00 60.12 111 THR A N 1
ATOM 916 C CA . THR A 1 111 ? 10.634 1.645 -25.959 1.00 60.12 111 THR A CA 1
ATOM 917 C C . THR A 1 111 ? 9.824 2.878 -26.350 1.00 60.12 111 THR A C 1
ATOM 919 O O . THR A 1 111 ? 10.365 3.752 -27.011 1.00 60.12 111 THR A O 1
ATOM 922 N N . MET A 1 112 ? 8.578 3.020 -25.880 1.00 60.38 112 MET A N 1
ATOM 923 C CA . MET A 1 112 ? 7.787 4.237 -26.122 1.00 60.38 112 MET A CA 1
ATOM 924 C C . MET A 1 112 ? 8.362 5.498 -25.464 1.00 60.38 112 MET A C 1
ATOM 926 O O . MET A 1 112 ? 8.127 6.593 -25.965 1.00 60.38 112 MET A O 1
ATOM 930 N N . VAL A 1 113 ? 9.086 5.367 -24.348 1.00 61.06 113 VAL A N 1
ATOM 931 C CA . VAL A 1 113 ? 9.674 6.508 -23.628 1.00 61.06 113 VAL A CA 1
ATOM 932 C C . VAL A 1 113 ? 11.057 6.885 -24.168 1.00 61.06 113 VAL A C 1
ATOM 934 O O . VAL A 1 113 ? 11.422 8.051 -24.091 1.00 61.06 113 VAL A O 1
ATOM 937 N N . THR A 1 114 ? 11.821 5.944 -24.726 1.00 57.84 114 THR A N 1
ATOM 938 C CA . THR A 1 114 ? 13.139 6.220 -25.331 1.00 57.84 114 THR A CA 1
ATOM 939 C C . THR A 1 114 ? 13.078 6.663 -26.795 1.00 57.84 114 THR A C 1
ATOM 941 O O . THR A 1 114 ? 14.042 7.253 -27.274 1.00 57.84 114 THR A O 1
ATOM 944 N N . THR A 1 115 ? 11.975 6.426 -27.516 1.00 54.34 115 THR A N 1
ATOM 945 C CA . THR A 1 115 ? 11.787 6.909 -28.903 1.00 54.34 115 THR A CA 1
ATOM 946 C C . THR A 1 115 ? 11.078 8.268 -29.018 1.00 54.34 115 THR A C 1
ATOM 948 O O . THR A 1 115 ? 10.736 8.665 -30.133 1.00 54.34 115 THR A O 1
ATOM 951 N N . GLY A 1 116 ? 10.802 8.943 -27.897 1.00 49.06 116 GLY A N 1
ATOM 952 C CA . GLY A 1 116 ? 10.112 10.239 -27.832 1.00 49.06 116 GLY A CA 1
ATOM 953 C C . GLY A 1 116 ? 11.025 11.394 -27.453 1.00 49.06 116 GLY A C 1
ATOM 954 O O . GLY A 1 116 ? 11.990 11.155 -26.697 1.00 49.06 116 GLY A O 1
#

Foldseek 3Di:
DLVVLLVVLVVVLVVLVVVLVVLVVVLVVLLVCVLVVVDDLVVSQVVSFVSVVVSLVSLVVSLVSVVVSVPPVVNVVCVVVNVVSVVLVVPADDDPDRGSDDSVVSVVVSVVVVVD